Protein AF-A0A2X2C3A6-F1 (afdb_monomer_lite)

Organism: Proteus mirabilis (NCBI:txid584)

pLDDT: mean 85.64, std 14.32, range [45.19, 97.06]

Foldseek 3Di:
DDFLVLVVVVVVVLQPDDFQDWDFDDPPDSPPPDTDIDTRHNWDPDWPQCQAQCGHSDTDTDPDPVVVVVRDDHHSHHPVNVVVVVVCVVPPPPPVVVVVVVVVVVVVVVVVVVVVVPDD

Structure (mmCIF, N/CA/C/O backbone):
data_AF-A0A2X2C3A6-F1
#
_entry.id   AF-A0A2X2C3A6-F1
#
loop_
_atom_site.group_PDB
_atom_site.id
_atom_site.type_symbol
_atom_site.label_atom_id
_atom_site.label_alt_id
_atom_site.label_comp_id
_atom_site.label_asym_id
_atom_site.label_entity_id
_atom_site.label_seq_id
_atom_site.pdbx_PDB_ins_code
_atom_site.Cartn_x
_atom_site.Cartn_y
_atom_site.Cartn_z
_atom_site.occupancy
_atom_site.B_iso_or_equiv
_atom_site.auth_seq_id
_atom_site.auth_comp_id
_atom_site.auth_asym_id
_atom_site.auth_atom_id
_atom_site.pdbx_PDB_model_num
ATOM 1 N N . MET A 1 1 ? 14.852 8.168 -1.821 1.00 58.94 1 MET A N 1
ATOM 2 C CA . MET A 1 1 ? 13.486 8.082 -1.291 1.00 58.94 1 MET A CA 1
ATOM 3 C C . MET A 1 1 ? 12.591 9.040 -2.056 1.00 58.94 1 MET A C 1
ATOM 5 O O . MET A 1 1 ? 13.090 10.082 -2.463 1.00 58.94 1 MET A O 1
ATOM 9 N N . GLY A 1 2 ? 11.334 8.659 -2.282 1.00 82.12 2 GLY A N 1
ATOM 10 C CA . GLY A 1 2 ? 10.254 9.531 -2.767 1.00 82.12 2 GLY A CA 1
ATOM 11 C C . GLY A 1 2 ? 9.119 9.579 -1.739 1.00 82.12 2 GLY A C 1
ATOM 12 O O . GLY A 1 2 ? 9.207 8.899 -0.710 1.00 82.12 2 GLY A O 1
ATOM 13 N N . THR A 1 3 ? 8.079 10.373 -1.987 1.00 92.94 3 THR A N 1
ATOM 14 C CA . THR A 1 3 ? 6.884 10.398 -1.126 1.00 92.94 3 THR A CA 1
ATOM 15 C C . THR A 1 3 ? 6.073 9.106 -1.267 1.00 92.94 3 THR A C 1
ATOM 17 O O . THR A 1 3 ? 6.287 8.313 -2.187 1.00 92.94 3 THR A O 1
ATOM 20 N N . ARG A 1 4 ? 5.123 8.869 -0.352 1.00 93.12 4 ARG A N 1
ATOM 21 C CA . ARG A 1 4 ? 4.227 7.703 -0.436 1.00 93.12 4 ARG A CA 1
ATOM 22 C C . ARG A 1 4 ? 3.437 7.712 -1.744 1.00 93.12 4 ARG A C 1
ATOM 24 O O . ARG A 1 4 ? 3.253 6.662 -2.346 1.00 93.12 4 ARG A O 1
ATOM 31 N N . GLU A 1 5 ? 2.989 8.885 -2.173 1.00 94.25 5 GLU A N 1
ATOM 32 C CA . GLU A 1 5 ? 2.237 9.082 -3.410 1.00 94.25 5 GLU A CA 1
ATOM 33 C C . GLU A 1 5 ? 3.097 8.711 -4.615 1.00 94.25 5 GLU A C 1
ATOM 35 O O . GLU A 1 5 ? 2.665 7.921 -5.443 1.00 94.25 5 GLU A O 1
ATOM 40 N N . GLU A 1 6 ? 4.346 9.182 -4.673 1.00 94.75 6 GLU A N 1
ATOM 41 C CA . GLU A 1 6 ? 5.272 8.820 -5.754 1.00 94.75 6 GLU A CA 1
ATOM 42 C C . GLU A 1 6 ? 5.543 7.309 -5.802 1.00 94.75 6 GLU A C 1
ATOM 44 O O . GLU A 1 6 ? 5.576 6.718 -6.881 1.00 94.75 6 GLU A O 1
ATOM 49 N N . LEU A 1 7 ? 5.709 6.669 -4.639 1.00 94.44 7 LEU A N 1
ATOM 50 C CA . LEU A 1 7 ? 5.888 5.217 -4.545 1.00 94.44 7 LEU A CA 1
ATOM 51 C C . LEU A 1 7 ? 4.640 4.455 -5.003 1.00 94.44 7 LEU A C 1
ATOM 53 O O . LEU A 1 7 ? 4.761 3.438 -5.684 1.00 94.44 7 LEU A O 1
ATOM 57 N N . LEU A 1 8 ? 3.453 4.938 -4.636 1.00 96.25 8 LEU A N 1
ATOM 58 C CA . LEU A 1 8 ? 2.188 4.314 -5.001 1.00 96.25 8 LEU A CA 1
ATOM 59 C C . LEU A 1 8 ? 1.906 4.450 -6.499 1.00 96.25 8 LEU A C 1
ATOM 61 O O . LEU A 1 8 ? 1.522 3.474 -7.137 1.00 96.25 8 LEU A O 1
ATOM 65 N N . GLU A 1 9 ? 2.146 5.627 -7.072 1.00 96.06 9 GLU A N 1
ATOM 66 C CA . GLU A 1 9 ? 2.018 5.858 -8.512 1.00 96.06 9 GLU A CA 1
ATOM 67 C C . GLU A 1 9 ? 2.993 4.987 -9.308 1.00 96.06 9 GLU A C 1
ATOM 69 O O . GLU A 1 9 ? 2.626 4.403 -10.329 1.00 96.06 9 GLU A O 1
ATOM 74 N N . GLU A 1 10 ? 4.227 4.836 -8.825 1.00 95.62 10 GLU A N 1
ATOM 75 C CA . GLU A 1 10 ? 5.197 3.929 -9.433 1.00 95.62 10 GLU A CA 1
ATOM 76 C C . GLU A 1 10 ? 4.755 2.461 -9.331 1.00 95.62 10 GLU A C 1
ATOM 78 O O . GLU A 1 10 ? 4.867 1.711 -10.304 1.00 95.62 10 GLU A O 1
ATOM 83 N N . ALA A 1 11 ? 4.212 2.037 -8.187 1.00 96.31 11 ALA A N 1
ATOM 84 C CA . ALA A 1 11 ? 3.697 0.682 -8.016 1.00 96.31 11 ALA A CA 1
ATOM 85 C C . ALA A 1 11 ? 2.513 0.401 -8.960 1.00 96.31 11 ALA A C 1
ATOM 87 O O . ALA A 1 11 ? 2.525 -0.604 -9.674 1.00 96.31 11 ALA A O 1
ATOM 88 N N . LYS A 1 12 ? 1.544 1.324 -9.048 1.00 96.75 12 LYS A N 1
ATOM 89 C CA . LYS A 1 12 ? 0.394 1.241 -9.968 1.00 96.75 12 LYS A CA 1
ATOM 90 C C . LYS A 1 12 ? 0.834 1.190 -11.426 1.00 96.75 12 LYS A C 1
ATOM 92 O O . LYS A 1 12 ? 0.312 0.397 -12.206 1.00 96.75 12 LYS A O 1
ATOM 97 N N . ARG A 1 13 ? 1.843 1.983 -11.793 1.00 95.56 13 ARG A N 1
ATOM 98 C CA . ARG A 1 13 ? 2.417 1.981 -13.142 1.00 95.56 13 ARG A CA 1
ATOM 99 C C . ARG A 1 13 ? 3.025 0.634 -13.511 1.00 95.56 13 ARG A C 1
ATOM 101 O O . ARG A 1 13 ? 2.856 0.196 -14.644 1.00 95.56 13 ARG A O 1
ATOM 108 N N . ARG A 1 14 ? 3.739 -0.010 -12.586 1.00 95.31 14 ARG A N 1
ATOM 109 C CA . ARG A 1 14 ? 4.307 -1.348 -12.811 1.00 95.31 14 ARG A CA 1
ATOM 110 C C . ARG A 1 14 ? 3.221 -2.406 -12.916 1.00 95.31 14 ARG A C 1
ATOM 112 O O . ARG A 1 14 ? 3.297 -3.241 -13.808 1.00 95.31 14 ARG A O 1
ATOM 119 N N . LEU A 1 15 ? 2.216 -2.336 -12.047 1.00 95.94 15 LEU A N 1
ATOM 120 C CA . LEU A 1 15 ? 1.113 -3.290 -12.026 1.00 95.94 15 LEU A CA 1
ATOM 121 C C . LEU A 1 15 ? 0.268 -3.233 -13.309 1.00 95.94 15 LEU A C 1
ATOM 123 O O . LEU A 1 15 ? -0.154 -4.263 -13.817 1.00 95.94 15 LEU A O 1
ATOM 127 N N . ALA A 1 16 ? 0.083 -2.040 -13.879 1.00 95.69 16 ALA A N 1
ATOM 128 C CA . ALA A 1 16 ? -0.667 -1.844 -15.121 1.00 95.69 16 ALA A CA 1
ATOM 129 C C . ALA A 1 16 ? 0.089 -2.271 -16.396 1.00 95.69 16 ALA A C 1
ATOM 131 O O . ALA A 1 16 ? -0.493 -2.284 -17.483 1.00 95.69 16 ALA A O 1
ATOM 132 N N . LYS A 1 17 ? 1.391 -2.564 -16.304 1.00 95.25 17 LYS A N 1
ATOM 133 C CA . LYS A 1 17 ? 2.205 -2.960 -17.457 1.00 95.25 17 LYS A CA 1
ATOM 134 C C . LYS A 1 17 ? 2.140 -4.459 -17.700 1.00 95.25 17 LYS A C 1
ATOM 136 O O . LYS A 1 17 ? 1.934 -5.258 -16.793 1.00 95.25 17 LYS A O 1
ATOM 141 N N . LYS A 1 18 ? 2.365 -4.850 -18.952 1.00 94.19 18 LYS A N 1
ATOM 142 C CA . LYS A 1 18 ? 2.326 -6.254 -19.344 1.00 94.19 18 LYS A CA 1
ATOM 143 C C . LYS A 1 18 ? 3.578 -6.986 -18.861 1.00 94.19 18 LYS A C 1
ATOM 145 O O . LYS A 1 18 ? 4.703 -6.527 -19.067 1.00 94.19 18 LYS A O 1
ATOM 150 N N . ALA A 1 19 ? 3.376 -8.170 -18.289 1.00 95.88 19 ALA A N 1
ATOM 151 C CA . ALA A 1 19 ? 4.467 -9.068 -17.940 1.00 95.88 19 ALA A CA 1
ATOM 152 C C . ALA A 1 19 ? 5.357 -9.374 -19.162 1.00 95.88 19 ALA A C 1
ATOM 154 O O . ALA A 1 19 ? 4.881 -9.559 -20.286 1.00 95.88 19 ALA A O 1
ATOM 155 N N . GLY A 1 20 ? 6.667 -9.426 -18.933 1.00 95.00 20 GLY A N 1
ATOM 156 C CA . GLY A 1 20 ? 7.693 -9.678 -19.941 1.00 95.00 20 GLY A CA 1
ATOM 157 C C . GLY A 1 20 ? 8.223 -8.437 -20.665 1.00 9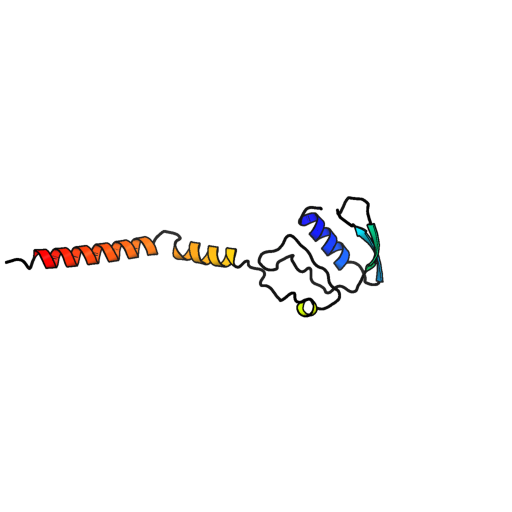5.00 20 GLY A C 1
ATOM 158 O O . GLY A 1 20 ? 9.280 -8.544 -21.290 1.00 95.00 20 GLY A O 1
ATOM 159 N N . GLU A 1 21 ? 7.557 -7.280 -20.566 1.00 95.69 21 GLU A N 1
ATOM 160 C CA . GLU A 1 21 ? 8.084 -6.011 -21.088 1.00 95.69 21 GLU A CA 1
ATOM 161 C C . GLU A 1 21 ? 9.331 -5.575 -20.316 1.00 95.69 21 GLU A C 1
ATOM 163 O O . GLU A 1 21 ? 9.449 -5.826 -19.117 1.00 95.69 21 GLU A O 1
ATOM 168 N N . GLU A 1 22 ? 10.269 -4.913 -20.990 1.00 97.00 22 GLU A N 1
ATOM 169 C CA . GLU A 1 22 ? 11.422 -4.319 -20.318 1.00 97.00 22 GLU A CA 1
ATOM 170 C C . GLU A 1 22 ? 11.033 -3.014 -19.620 1.00 97.00 22 GLU A C 1
ATOM 172 O O . GLU A 1 22 ? 10.309 -2.175 -20.162 1.00 97.00 22 GLU A O 1
ATOM 177 N N . TYR A 1 23 ? 11.532 -2.838 -18.401 1.00 96.38 23 TYR A N 1
ATOM 178 C CA . TYR A 1 23 ? 11.261 -1.672 -17.579 1.00 96.38 23 TYR A CA 1
ATOM 179 C C . TYR A 1 23 ? 12.518 -1.192 -16.862 1.00 96.38 23 TYR A C 1
ATOM 181 O O . TYR A 1 23 ? 13.319 -1.987 -16.367 1.00 96.38 23 TYR A O 1
ATOM 189 N N . HIS A 1 24 ? 12.669 0.129 -16.796 1.00 96.12 24 HIS A N 1
ATOM 190 C CA . HIS A 1 24 ? 13.733 0.796 -16.058 1.00 96.12 24 HIS A CA 1
ATOM 191 C C . HIS A 1 24 ? 13.279 1.028 -14.619 1.00 96.12 24 HIS A C 1
ATOM 193 O O . HIS A 1 24 ? 12.615 2.014 -14.313 1.00 96.12 24 HIS A O 1
ATOM 199 N N . TYR A 1 25 ? 13.638 0.110 -13.728 1.00 94.31 25 TYR A N 1
ATOM 200 C CA . TYR A 1 25 ? 13.289 0.181 -12.317 1.00 94.31 25 TYR A CA 1
ATOM 201 C C . TYR A 1 25 ? 14.125 1.254 -11.615 1.00 94.31 25 TYR A C 1
ATOM 203 O O . TYR A 1 25 ? 15.340 1.062 -11.506 1.00 94.31 25 TYR A O 1
ATOM 211 N N . PRO A 1 26 ? 13.529 2.349 -11.105 1.00 94.50 26 PRO A N 1
ATOM 212 C CA . PRO A 1 26 ? 14.259 3.305 -10.284 1.00 94.50 26 PRO A CA 1
ATOM 213 C C . PRO A 1 26 ? 14.808 2.630 -9.026 1.00 94.50 26 PRO A C 1
ATOM 215 O O . PRO A 1 26 ? 14.104 1.871 -8.349 1.00 94.50 26 PRO A O 1
ATOM 218 N N . ARG A 1 27 ? 16.069 2.921 -8.704 1.00 92.38 27 ARG A N 1
ATOM 219 C CA . ARG A 1 27 ? 16.744 2.482 -7.478 1.00 92.38 27 ARG A CA 1
ATOM 220 C C . ARG A 1 27 ? 16.988 3.676 -6.570 1.00 92.38 27 ARG A C 1
ATOM 222 O O . ARG A 1 27 ? 17.222 4.778 -7.042 1.00 92.38 27 ARG A O 1
ATOM 229 N N . GLN A 1 28 ? 16.984 3.437 -5.257 1.00 90.69 28 GLN A N 1
ATOM 230 C CA . GLN A 1 28 ? 17.206 4.430 -4.191 1.00 90.69 28 GLN A CA 1
ATOM 231 C C . GLN A 1 28 ? 16.147 5.549 -4.114 1.00 90.69 28 GLN A C 1
ATOM 233 O O . GLN A 1 28 ? 15.562 5.787 -3.051 1.00 90.69 28 GLN A O 1
ATOM 238 N N . THR A 1 29 ? 15.895 6.274 -5.204 1.00 90.50 29 THR A N 1
ATOM 239 C CA . THR A 1 29 ? 14.917 7.361 -5.318 1.00 90.50 29 THR A CA 1
ATOM 240 C C . THR A 1 29 ? 14.166 7.255 -6.654 1.00 90.50 29 THR A C 1
ATOM 242 O O . THR A 1 29 ? 14.724 6.794 -7.645 1.00 90.50 29 THR A O 1
ATOM 245 N N . ILE A 1 30 ? 12.894 7.668 -6.689 1.00 90.25 30 ILE A N 1
ATOM 246 C CA . ILE A 1 30 ? 12.061 7.567 -7.903 1.00 90.25 30 ILE A CA 1
ATOM 247 C C . ILE A 1 30 ? 12.596 8.464 -9.028 1.00 90.25 30 ILE A C 1
ATOM 249 O O . ILE A 1 30 ? 12.659 8.047 -10.179 1.00 90.25 30 ILE A O 1
ATOM 253 N N . ASN A 1 31 ? 13.062 9.663 -8.674 1.00 88.38 31 ASN A N 1
ATOM 254 C CA . ASN A 1 31 ? 13.497 10.689 -9.624 1.00 88.38 31 ASN A CA 1
ATOM 255 C C . ASN A 1 31 ? 15.033 10.799 -9.743 1.00 88.38 31 ASN A C 1
ATOM 257 O O . ASN A 1 31 ? 15.545 11.795 -10.244 1.00 88.38 31 ASN A O 1
ATOM 261 N N . GLY A 1 32 ? 15.788 9.813 -9.247 1.00 87.00 32 GLY A N 1
ATOM 262 C CA . GLY A 1 32 ? 17.252 9.886 -9.122 1.00 87.00 32 GLY A CA 1
ATOM 263 C C . GLY A 1 32 ? 18.040 9.550 -10.384 1.00 87.00 32 GLY A C 1
ATOM 264 O O . GLY A 1 32 ? 19.261 9.669 -10.377 1.00 87.00 32 GLY A O 1
ATOM 265 N N . GLY A 1 33 ? 17.375 9.087 -11.446 1.00 89.06 33 GLY A N 1
ATOM 266 C CA . GLY A 1 33 ? 18.009 8.677 -12.705 1.00 89.06 33 GLY A CA 1
ATOM 267 C C . GLY A 1 33 ? 18.754 7.335 -12.651 1.00 89.06 33 GLY A C 1
ATOM 268 O O . GLY A 1 33 ? 18.952 6.719 -13.697 1.00 89.06 33 GLY A O 1
ATOM 269 N N . ASP A 1 34 ? 19.113 6.839 -11.460 1.00 93.88 34 ASP A N 1
ATOM 270 C CA . ASP A 1 34 ? 19.669 5.495 -11.292 1.00 93.88 34 ASP A CA 1
ATOM 271 C C . ASP A 1 34 ? 18.587 4.430 -11.512 1.00 93.88 34 ASP A C 1
ATOM 273 O O . ASP A 1 34 ? 17.635 4.315 -10.734 1.00 93.88 34 ASP A O 1
ATOM 277 N N . THR A 1 35 ? 18.732 3.643 -12.579 1.00 95.38 35 THR A N 1
ATOM 278 C CA . THR A 1 35 ? 17.754 2.618 -12.954 1.00 95.38 35 THR A CA 1
ATOM 279 C C . THR A 1 35 ? 18.396 1.262 -13.209 1.00 95.38 35 THR A C 1
ATOM 281 O O . THR A 1 35 ? 19.576 1.139 -13.546 1.00 95.38 35 THR A O 1
ATOM 284 N N . TYR A 1 36 ? 17.593 0.216 -13.044 1.00 94.88 36 TYR A N 1
ATOM 285 C CA . TYR A 1 36 ? 17.930 -1.152 -13.407 1.00 94.88 36 TYR A CA 1
ATOM 286 C C . TYR A 1 36 ? 16.993 -1.630 -14.513 1.00 94.88 36 TYR A C 1
ATOM 288 O O . TYR A 1 36 ? 15.782 -1.579 -14.335 1.00 94.88 36 TYR A O 1
ATOM 296 N N . LEU A 1 37 ? 17.530 -2.088 -15.644 1.00 96.62 37 LEU A N 1
ATOM 297 C CA . LEU A 1 37 ? 16.717 -2.654 -16.718 1.00 96.62 37 LEU A CA 1
ATOM 298 C C . LEU A 1 37 ? 16.408 -4.121 -16.410 1.00 96.62 37 LEU A C 1
ATOM 300 O O . LEU A 1 37 ? 17.321 -4.937 -16.270 1.00 96.62 37 LEU A O 1
ATOM 304 N N . HIS A 1 38 ? 15.127 -4.458 -16.308 1.00 96.38 38 HIS A N 1
ATOM 305 C CA . HIS A 1 38 ? 14.690 -5.838 -16.125 1.00 96.38 38 HIS A CA 1
ATOM 306 C C . HIS A 1 38 ? 13.309 -6.059 -16.737 1.00 96.38 38 HIS A C 1
ATOM 308 O O . HIS A 1 38 ? 12.582 -5.106 -17.018 1.00 96.38 38 HIS A O 1
ATOM 314 N N . LYS A 1 39 ? 12.929 -7.321 -16.934 1.00 97.00 39 LYS A N 1
ATOM 315 C CA . LYS A 1 39 ? 11.580 -7.650 -17.394 1.00 97.00 39 LYS A CA 1
ATOM 316 C C . LYS A 1 39 ? 10.570 -7.492 -16.267 1.00 97.00 39 LYS A C 1
ATOM 318 O O . LYS A 1 39 ? 10.883 -7.712 -15.098 1.00 97.00 39 LYS A O 1
ATOM 323 N N . ILE A 1 40 ? 9.357 -7.102 -16.620 1.00 96.19 40 ILE A N 1
ATOM 324 C CA . ILE A 1 40 ? 8.237 -7.021 -15.689 1.00 96.19 40 ILE A CA 1
ATOM 325 C C .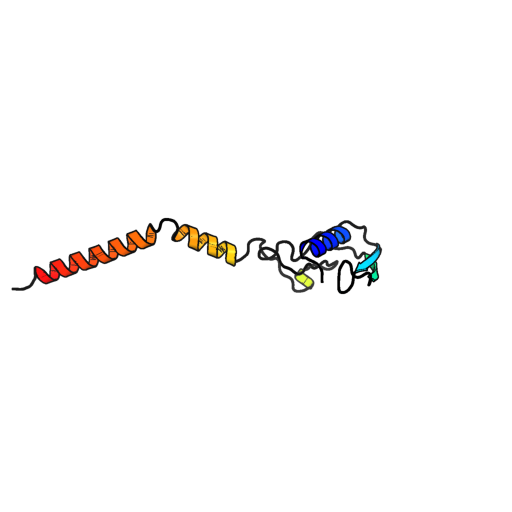 ILE A 1 40 ? 7.781 -8.440 -15.360 1.00 96.19 40 ILE A C 1
ATOM 327 O O . ILE A 1 40 ? 7.457 -9.191 -16.282 1.00 96.19 40 ILE A O 1
ATOM 331 N N . PRO A 1 41 ? 7.799 -8.857 -14.086 1.00 95.69 41 PRO A N 1
ATOM 332 C CA . PRO A 1 41 ? 7.254 -10.147 -13.708 1.00 95.69 41 PRO A CA 1
ATOM 333 C C . PRO A 1 41 ? 5.720 -10.102 -13.771 1.00 95.69 41 PRO A C 1
ATOM 335 O O . PRO A 1 41 ? 5.110 -9.035 -13.802 1.00 95.69 41 PRO A O 1
ATOM 338 N N . GLU A 1 42 ? 5.085 -11.267 -13.775 1.00 96.38 42 GLU A N 1
ATOM 339 C CA . GLU A 1 42 ? 3.630 -11.367 -13.667 1.00 96.38 42 GLU A CA 1
ATOM 340 C C . GLU A 1 42 ? 3.210 -11.099 -12.222 1.00 96.38 42 GLU A C 1
ATOM 342 O O . GLU A 1 42 ? 3.172 -12.001 -11.392 1.00 96.38 42 GLU A O 1
ATOM 347 N N . TYR A 1 43 ? 2.996 -9.827 -11.892 1.00 96.62 43 TYR A N 1
ATOM 348 C CA . TYR A 1 43 ? 2.560 -9.428 -10.561 1.00 96.62 43 TYR A CA 1
ATOM 349 C C . TYR A 1 43 ? 1.160 -9.959 -10.256 1.00 96.62 43 TYR A C 1
ATOM 351 O O . TYR A 1 43 ? 0.291 -10.014 -11.124 1.00 96.62 43 TYR A O 1
ATOM 359 N N . GLN A 1 44 ? 0.925 -10.277 -8.989 1.00 95.38 44 GLN A N 1
ATOM 360 C CA . GLN A 1 44 ? -0.431 -10.379 -8.471 1.00 95.38 44 GLN A CA 1
ATOM 361 C C . GLN A 1 44 ? -1.117 -9.017 -8.554 1.00 95.38 44 GLN A C 1
ATOM 363 O O . GLN A 1 44 ? -0.465 -7.993 -8.344 1.00 95.38 44 GLN A O 1
ATOM 368 N N . ASP A 1 45 ? -2.428 -9.016 -8.796 1.00 95.06 45 ASP A N 1
ATOM 369 C CA . ASP A 1 45 ? -3.266 -7.812 -8.872 1.00 95.06 45 ASP A CA 1
ATOM 370 C C . ASP A 1 45 ? -3.525 -7.195 -7.482 1.00 95.06 45 ASP A C 1
ATOM 372 O O . ASP A 1 45 ? -4.653 -7.089 -7.007 1.00 95.06 45 ASP A O 1
ATOM 376 N N . HIS A 1 46 ? -2.442 -6.878 -6.769 1.00 95.38 46 HIS A N 1
ATOM 377 C CA . HIS A 1 46 ? -2.465 -6.343 -5.418 1.00 95.38 46 HIS A CA 1
ATOM 378 C C . HIS A 1 46 ? -1.167 -5.591 -5.088 1.00 95.38 46 HIS A C 1
ATOM 380 O O . HIS A 1 46 ? -0.059 -6.082 -5.320 1.00 95.38 46 HIS A O 1
ATOM 386 N N . ILE A 1 47 ? -1.317 -4.402 -4.497 1.00 97.06 47 ILE A N 1
ATOM 387 C CA . ILE A 1 47 ? -0.220 -3.601 -3.946 1.00 97.06 47 ILE A CA 1
ATOM 388 C C . ILE A 1 47 ? -0.265 -3.733 -2.428 1.00 97.06 47 ILE A C 1
ATOM 390 O O . ILE A 1 47 ? -1.009 -3.020 -1.754 1.00 97.06 47 ILE A O 1
ATOM 394 N N . TYR A 1 48 ? 0.560 -4.626 -1.886 1.00 96.31 48 TYR A N 1
ATOM 395 C CA . TYR A 1 48 ? 0.604 -4.816 -0.445 1.00 96.31 48 TYR A CA 1
ATOM 396 C C . TYR A 1 48 ? 1.244 -3.598 0.221 1.00 96.31 48 TYR A C 1
ATOM 398 O O . TYR A 1 48 ? 2.325 -3.148 -0.167 1.00 96.31 48 TYR A O 1
ATOM 406 N N . GLY A 1 49 ? 0.578 -3.086 1.247 1.00 95.06 49 GLY A N 1
ATOM 407 C CA . GLY A 1 49 ? 0.914 -1.871 1.966 1.00 95.06 49 GLY A CA 1
ATOM 408 C C . GLY A 1 49 ? 0.071 -0.659 1.561 1.00 95.06 49 GLY A C 1
ATOM 409 O O . GLY A 1 49 ? 0.181 0.368 2.237 1.00 95.06 49 GLY A O 1
ATOM 410 N N . GLU A 1 50 ? -0.769 -0.736 0.518 1.00 95.38 50 GLU A N 1
ATOM 411 C CA . GLU A 1 50 ? -1.653 0.379 0.140 1.00 95.38 50 GLU A CA 1
ATOM 412 C C . GLU A 1 50 ? -2.717 0.611 1.219 1.00 95.38 50 GLU A C 1
ATOM 414 O O . GLU A 1 50 ? -2.923 1.762 1.627 1.00 95.38 50 GLU A O 1
ATOM 419 N N . PHE A 1 51 ? -3.316 -0.471 1.731 1.00 94.19 51 PHE A N 1
ATOM 420 C CA . PHE A 1 51 ? -4.434 -0.426 2.679 1.00 94.19 51 PHE A CA 1
ATOM 421 C C . PHE A 1 51 ? -4.179 -1.189 3.980 1.00 94.19 51 PHE A C 1
ATOM 423 O O . PHE A 1 51 ? -4.810 -0.896 4.994 1.00 94.19 51 PHE A O 1
ATOM 430 N N . GLU A 1 52 ? -3.250 -2.137 3.981 1.00 93.38 52 GLU A N 1
ATOM 431 C CA . GLU A 1 52 ? -2.990 -3.072 5.073 1.00 93.38 52 GLU A CA 1
ATOM 432 C C . GLU A 1 52 ? -2.759 -2.313 6.384 1.00 93.38 52 GLU A C 1
ATOM 434 O O . GLU A 1 52 ? -1.837 -1.505 6.507 1.00 93.38 52 GLU A O 1
ATOM 439 N N . GLY A 1 53 ? -3.636 -2.537 7.367 1.00 89.75 53 GLY A N 1
ATOM 440 C CA . GLY A 1 53 ? -3.530 -1.919 8.687 1.00 89.75 53 GLY A CA 1
ATOM 441 C C . GLY A 1 53 ? -3.756 -0.404 8.707 1.00 89.75 53 GLY A C 1
ATOM 442 O O . GLY A 1 53 ? -3.279 0.252 9.631 1.00 89.75 53 GLY A O 1
ATOM 443 N N . GLY A 1 54 ? -4.489 0.152 7.739 1.00 90.38 54 GLY A N 1
ATOM 444 C CA . GLY A 1 54 ? -4.682 1.599 7.566 1.00 90.38 54 GLY A CA 1
ATOM 445 C C . GLY A 1 54 ? -3.746 2.228 6.535 1.00 90.38 54 GLY A C 1
ATOM 446 O O . GLY A 1 54 ? -3.699 3.452 6.429 1.00 90.38 54 GLY A O 1
ATOM 447 N N . GLY A 1 55 ? -3.020 1.398 5.786 1.00 92.56 55 GLY A N 1
ATOM 448 C CA . GLY A 1 55 ? -2.015 1.812 4.825 1.00 92.56 55 GLY A CA 1
ATOM 449 C C . GLY A 1 55 ? -0.642 1.985 5.465 1.00 92.56 55 GLY A C 1
ATOM 450 O O . GLY A 1 55 ? -0.490 2.324 6.639 1.00 92.56 55 GLY A O 1
ATOM 451 N N . THR A 1 56 ? 0.385 1.756 4.659 1.00 92.38 56 THR A N 1
ATOM 452 C CA . THR A 1 56 ? 1.782 1.806 5.080 1.00 92.38 56 THR A CA 1
ATOM 453 C C . THR A 1 56 ? 2.583 2.758 4.188 1.00 92.38 56 THR A C 1
ATOM 455 O O . THR A 1 56 ? 2.082 3.316 3.206 1.00 92.38 56 THR A O 1
ATOM 458 N N . GLN A 1 57 ? 3.850 2.960 4.549 1.00 93.00 57 GLN A N 1
ATOM 459 C CA . GLN A 1 57 ? 4.805 3.754 3.776 1.00 93.00 57 GLN A CA 1
ATOM 460 C C . GLN A 1 57 ? 5.669 2.891 2.835 1.00 93.00 57 GLN A C 1
ATOM 462 O O . GLN A 1 57 ? 6.484 3.427 2.086 1.00 93.00 57 GLN A O 1
ATOM 467 N N . VAL A 1 58 ? 5.507 1.563 2.879 1.00 93.06 58 VAL A N 1
ATOM 468 C CA . VAL A 1 58 ? 6.286 0.593 2.102 1.00 93.06 58 VAL A CA 1
ATOM 469 C C . VAL A 1 58 ? 5.330 -0.201 1.223 1.00 93.06 58 VAL A C 1
ATOM 471 O O . VAL A 1 58 ? 4.463 -0.900 1.728 1.00 93.06 58 VAL A O 1
ATOM 474 N N . MET A 1 59 ? 5.510 -0.108 -0.092 1.00 94.88 59 MET A N 1
ATOM 475 C CA . MET A 1 59 ? 4.686 -0.828 -1.063 1.00 94.88 59 MET A CA 1
ATOM 476 C C . MET A 1 59 ? 5.449 -2.040 -1.591 1.00 94.88 59 MET A C 1
ATOM 478 O O . MET A 1 59 ? 6.618 -1.916 -1.969 1.00 94.88 59 MET A O 1
ATOM 482 N N . VAL A 1 60 ? 4.793 -3.197 -1.640 1.00 95.81 60 VAL A N 1
ATOM 483 C CA . VAL A 1 60 ? 5.380 -4.449 -2.128 1.00 95.81 60 VAL A CA 1
ATOM 484 C C . VAL A 1 60 ? 4.559 -4.982 -3.297 1.00 95.81 60 VAL A C 1
ATOM 486 O O . VAL A 1 60 ? 3.346 -5.151 -3.202 1.00 95.81 60 VAL A O 1
ATOM 489 N N . LEU A 1 61 ? 5.251 -5.275 -4.397 1.00 96.50 61 LEU A N 1
ATOM 490 C CA . LEU A 1 61 ? 4.715 -5.990 -5.551 1.00 96.50 61 LEU A CA 1
ATOM 491 C C . LEU A 1 61 ? 5.370 -7.366 -5.618 1.00 96.50 61 LEU A C 1
ATOM 493 O O . LEU A 1 61 ? 6.591 -7.473 -5.482 1.00 96.50 61 LEU A O 1
ATOM 497 N N . SER A 1 62 ? 4.580 -8.405 -5.864 1.00 96.25 62 SER A N 1
ATOM 498 C CA . SER A 1 62 ? 5.078 -9.777 -5.932 1.00 96.25 62 SER A CA 1
ATOM 499 C C . SER A 1 62 ? 4.375 -10.576 -7.021 1.00 96.25 62 SER A C 1
ATOM 501 O O . SER A 1 62 ? 3.167 -10.454 -7.196 1.00 96.25 62 SER A O 1
ATOM 503 N N . ALA A 1 63 ? 5.135 -11.423 -7.715 1.00 95.75 63 ALA A N 1
ATOM 504 C CA . ALA A 1 63 ? 4.602 -12.455 -8.607 1.00 95.75 63 ALA A CA 1
ATOM 505 C C . ALA A 1 63 ? 4.270 -13.769 -7.878 1.00 95.75 63 ALA A C 1
ATOM 507 O O . ALA A 1 63 ? 3.633 -14.659 -8.429 1.00 95.75 63 ALA A O 1
ATOM 508 N N . VAL A 1 64 ? 4.722 -13.906 -6.629 1.00 95.50 64 VAL A N 1
ATOM 509 C CA . VAL A 1 64 ? 4.456 -15.057 -5.758 1.00 95.50 64 VAL A CA 1
ATOM 510 C C . VAL A 1 64 ? 3.410 -14.653 -4.717 1.00 95.50 64 VAL A C 1
ATOM 512 O O . VAL A 1 64 ? 3.581 -13.568 -4.152 1.00 95.50 64 VAL A O 1
ATOM 515 N N . PRO A 1 65 ? 2.403 -15.503 -4.416 1.00 94.69 65 PRO A N 1
ATOM 516 C CA . PRO A 1 65 ? 1.412 -15.259 -3.364 1.00 94.69 65 PRO A CA 1
ATOM 517 C C . PRO A 1 65 ? 2.016 -14.663 -2.092 1.00 94.69 65 PRO A C 1
ATOM 519 O O . PRO A 1 65 ? 3.056 -15.131 -1.622 1.00 94.69 65 PRO A O 1
ATOM 522 N N . PHE A 1 66 ? 1.396 -13.607 -1.560 1.00 95.00 66 PHE A N 1
ATOM 523 C CA . PHE A 1 6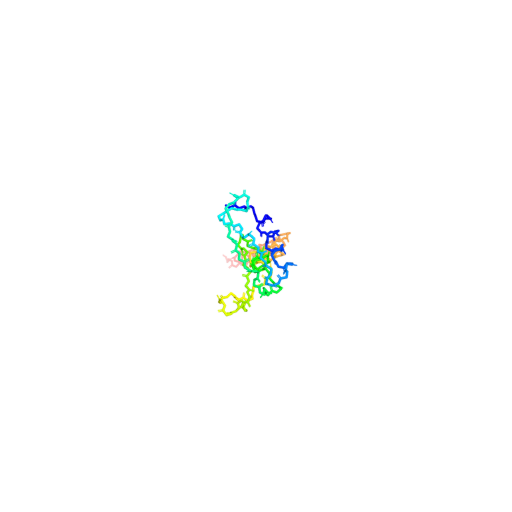6 ? 1.951 -12.835 -0.440 1.00 95.00 66 PHE A CA 1
ATOM 524 C C . PHE A 1 66 ? 2.068 -13.686 0.836 1.00 95.00 66 PHE A C 1
ATOM 526 O O . PHE A 1 66 ? 3.031 -13.555 1.593 1.00 95.00 66 PHE A O 1
ATOM 533 N N . GLU A 1 67 ? 1.182 -14.662 1.006 1.00 92.81 67 GLU A N 1
ATOM 534 C CA . GLU A 1 67 ? 1.190 -15.627 2.104 1.00 92.81 67 GLU A CA 1
ATOM 535 C C . GLU A 1 67 ? 2.461 -16.488 2.089 1.00 92.81 67 GLU A C 1
ATOM 537 O O . GLU A 1 67 ? 3.032 -16.778 3.141 1.00 92.81 67 GLU A O 1
ATOM 542 N N . ASN A 1 68 ? 2.967 -16.830 0.897 1.00 95.31 68 ASN A N 1
ATOM 543 C CA . ASN A 1 68 ? 4.222 -17.574 0.741 1.00 95.31 68 ASN A CA 1
ATOM 544 C C . ASN A 1 68 ? 5.453 -16.718 1.080 1.00 95.31 68 ASN A C 1
ATOM 546 O O . ASN A 1 68 ? 6.531 -17.261 1.318 1.00 95.31 68 ASN A O 1
ATOM 550 N N . LEU A 1 69 ? 5.300 -15.391 1.107 1.00 93.88 69 LEU A N 1
ATOM 551 C CA . LEU A 1 69 ? 6.318 -14.442 1.562 1.00 93.88 69 LEU A CA 1
ATOM 552 C C . LEU A 1 69 ? 6.200 -14.129 3.063 1.00 93.88 69 LEU A C 1
ATOM 554 O O . LEU A 1 69 ? 6.945 -13.295 3.575 1.00 93.88 69 LEU A O 1
ATOM 558 N N . GLY A 1 70 ? 5.272 -14.778 3.775 1.00 93.25 70 GLY A N 1
ATOM 559 C CA . GLY A 1 70 ? 4.995 -14.500 5.184 1.00 93.25 70 GLY A CA 1
ATOM 560 C C . GLY A 1 70 ? 4.257 -13.178 5.410 1.00 93.25 70 GLY A C 1
ATOM 561 O O . GLY A 1 70 ? 4.320 -12.630 6.509 1.00 93.25 70 GLY A O 1
ATOM 562 N N . MET A 1 71 ? 3.582 -12.657 4.383 1.00 93.25 71 MET A N 1
ATOM 563 C CA . MET A 1 71 ? 2.804 -11.421 4.436 1.00 93.25 71 MET A CA 1
ATOM 564 C C . MET A 1 71 ? 1.313 -11.788 4.534 1.00 93.25 71 MET A C 1
ATOM 566 O O . MET A 1 71 ? 0.721 -12.170 3.526 1.00 93.25 71 MET A O 1
ATOM 570 N N . PRO A 1 72 ? 0.719 -11.775 5.742 1.00 89.81 72 PRO A N 1
ATOM 571 C CA . PRO A 1 72 ? -0.654 -12.227 5.946 1.00 89.81 72 PRO A CA 1
ATOM 572 C C . PRO A 1 72 ? -1.665 -11.207 5.421 1.00 89.81 72 PRO A C 1
ATOM 574 O O . PRO A 1 72 ? -1.373 -10.021 5.329 1.00 89.81 72 PRO A O 1
ATOM 577 N N . GLU A 1 73 ? -2.896 -11.640 5.173 1.00 86.81 73 GLU A N 1
ATOM 578 C CA . GLU A 1 73 ? -3.990 -10.714 4.894 1.00 86.81 73 GLU A CA 1
ATOM 579 C C . GLU A 1 73 ? -4.258 -9.822 6.123 1.00 86.81 73 GLU A C 1
ATOM 581 O O . GLU A 1 73 ? -4.493 -10.308 7.235 1.00 86.81 73 GLU A O 1
ATOM 586 N N . VAL A 1 74 ? -4.204 -8.499 5.938 1.00 88.44 74 VAL A N 1
ATOM 587 C CA . VAL A 1 74 ? -4.434 -7.518 7.007 1.00 88.44 74 VAL A CA 1
ATOM 588 C C . VAL A 1 74 ? -5.642 -6.668 6.657 1.00 88.44 74 VAL A C 1
ATOM 590 O O . VAL A 1 74 ? -5.743 -6.114 5.567 1.00 88.44 74 VAL A O 1
ATOM 593 N N . ALA A 1 75 ? -6.553 -6.502 7.617 1.00 83.50 75 ALA A N 1
ATOM 594 C CA . ALA A 1 75 ? -7.721 -5.658 7.415 1.00 83.50 75 ALA A CA 1
ATOM 595 C C . ALA A 1 75 ? -7.318 -4.204 7.071 1.00 83.50 75 ALA A C 1
ATOM 597 O O . ALA A 1 75 ? -6.379 -3.668 7.668 1.00 83.50 75 ALA A O 1
ATOM 598 N N . PRO A 1 76 ? -8.074 -3.519 6.193 1.00 79.56 76 PRO A N 1
ATOM 599 C CA . PRO A 1 76 ? -7.742 -2.162 5.756 1.00 79.56 76 PRO A CA 1
ATOM 600 C C . PRO A 1 76 ? -7.915 -1.106 6.859 1.00 79.56 76 PRO A C 1
ATOM 602 O O . PRO A 1 76 ? -7.350 -0.021 6.801 1.00 79.56 76 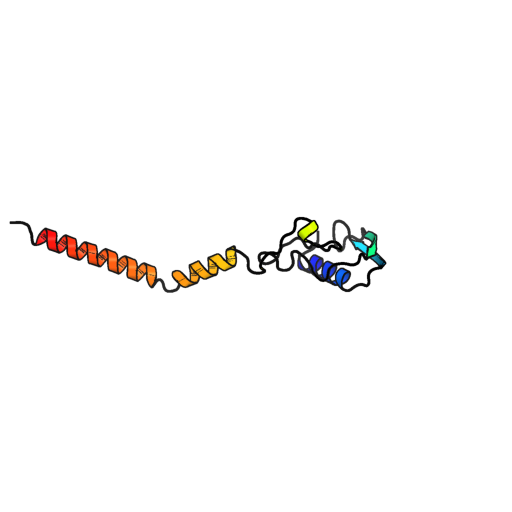PRO A O 1
ATOM 605 N N . LEU A 1 77 ? -8.708 -1.408 7.891 1.00 76.94 77 LEU A N 1
ATOM 606 C CA . LEU A 1 77 ? -8.859 -0.553 9.066 1.00 76.94 77 LEU A CA 1
ATOM 607 C C . LEU A 1 77 ? -7.739 -0.817 10.068 1.00 76.94 77 LEU A C 1
ATOM 609 O O . LEU A 1 77 ? -7.625 -1.932 10.582 1.00 76.94 77 LEU A O 1
ATOM 613 N N . SER A 1 78 ? -7.006 0.235 10.434 1.00 73.56 78 SER A N 1
ATOM 614 C CA . SER A 1 78 ? -6.004 0.156 11.495 1.00 73.56 78 SER A CA 1
ATOM 615 C C . SER A 1 78 ? -6.640 -0.200 12.844 1.00 73.56 78 SER A C 1
ATOM 617 O O . SER A 1 78 ? -7.739 0.246 13.191 1.00 73.56 78 SER A O 1
ATOM 619 N N . THR A 1 79 ? -5.930 -0.985 13.654 1.00 67.38 79 THR A N 1
ATOM 620 C CA . THR A 1 79 ? -6.344 -1.309 15.032 1.00 67.38 79 THR A CA 1
ATOM 621 C C . THR A 1 79 ? -6.492 -0.046 15.893 1.00 67.38 79 THR A C 1
ATOM 623 O O . THR A 1 79 ? -7.350 0.010 16.778 1.00 67.38 79 THR A O 1
ATOM 626 N N . GLY A 1 80 ? -5.705 0.995 15.589 1.00 63.94 80 GLY A N 1
ATOM 627 C CA . GLY A 1 80 ? -5.800 2.321 16.204 1.00 63.94 80 GLY A CA 1
ATOM 628 C C . GLY A 1 80 ? -7.122 3.022 15.889 1.00 63.94 80 GLY A C 1
ATOM 629 O O . GLY A 1 80 ? -7.835 3.387 16.818 1.00 63.94 80 GLY A O 1
ATOM 630 N N . ALA A 1 81 ? -7.512 3.107 14.612 1.00 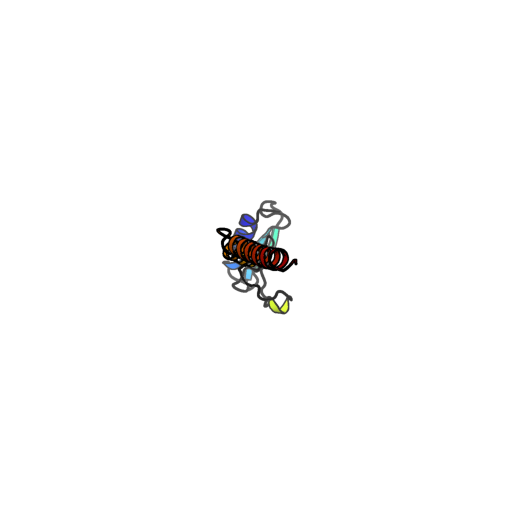60.94 81 ALA A N 1
ATOM 631 C CA . ALA A 1 81 ? -8.791 3.695 14.195 1.00 60.94 81 ALA A CA 1
ATOM 632 C C . ALA A 1 81 ? -9.995 2.917 14.758 1.00 60.94 81 ALA A C 1
ATOM 634 O O . ALA A 1 81 ? -11.005 3.504 15.150 1.00 60.94 81 ALA A O 1
ATOM 635 N N . ARG A 1 82 ? -9.883 1.584 14.869 1.00 60.66 82 ARG A N 1
ATOM 636 C CA . ARG A 1 82 ? -10.898 0.760 15.550 1.00 60.66 82 ARG A CA 1
ATOM 637 C C . ARG A 1 82 ? -11.022 1.114 17.036 1.00 60.66 82 ARG A C 1
ATOM 639 O O . ARG A 1 82 ? -12.137 1.229 17.541 1.00 60.66 82 ARG A O 1
ATOM 646 N N . SER A 1 83 ? -9.901 1.313 17.730 1.00 59.31 83 SER A N 1
ATOM 647 C CA . SER A 1 83 ? -9.885 1.693 19.152 1.00 59.31 83 SER A CA 1
ATOM 648 C C . SER A 1 83 ? -10.405 3.113 19.376 1.00 59.31 83 SER A C 1
ATOM 650 O O . SER A 1 83 ? -11.187 3.339 20.297 1.00 59.31 83 SER A O 1
ATOM 652 N N . GLU A 1 84 ? -10.039 4.046 18.499 1.00 59.25 84 GLU A N 1
ATOM 653 C CA . GLU A 1 84 ? -10.544 5.418 18.476 1.00 59.25 84 GLU A CA 1
ATOM 654 C C . GLU A 1 84 ? -12.076 5.440 18.337 1.00 59.25 84 GLU A C 1
ATOM 656 O O . GLU A 1 84 ? -12.759 6.119 19.103 1.00 59.25 84 GLU A O 1
ATOM 661 N N . HIS A 1 85 ? -12.651 4.618 17.452 1.00 58.53 85 HIS A N 1
ATOM 662 C CA . HIS A 1 85 ? -14.106 4.535 17.292 1.00 58.53 85 HIS A CA 1
ATOM 663 C C . HIS A 1 85 ? -14.823 4.039 18.559 1.00 58.53 85 HIS A C 1
ATOM 665 O O . HIS A 1 85 ? -15.879 4.562 18.928 1.00 58.53 85 HIS A O 1
ATOM 671 N N . ILE A 1 86 ? -14.241 3.060 19.258 1.00 59.22 86 ILE A N 1
ATOM 672 C CA . ILE A 1 86 ? -14.793 2.538 20.516 1.00 59.22 86 ILE A CA 1
ATOM 673 C C . ILE A 1 86 ? -14.680 3.590 21.625 1.00 59.22 86 ILE A C 1
ATOM 675 O O . ILE A 1 86 ? -15.662 3.862 22.317 1.00 59.22 86 ILE A O 1
ATOM 679 N N . GLN A 1 87 ? -13.514 4.224 21.772 1.00 57.41 87 GLN A N 1
ATOM 680 C CA . GLN A 1 87 ? -13.287 5.228 22.811 1.00 57.41 87 GLN A CA 1
ATOM 681 C C . GLN A 1 87 ? -14.131 6.484 22.585 1.00 57.41 87 GLN A C 1
ATOM 683 O O . GLN A 1 87 ? -14.735 6.990 23.530 1.00 57.41 87 GLN A O 1
ATOM 688 N N . HIS A 1 88 ? -14.276 6.952 21.345 1.00 53.38 88 HIS A N 1
ATOM 689 C CA . HIS A 1 88 ? -15.179 8.061 21.078 1.00 53.38 88 HIS A CA 1
ATOM 690 C C . HIS A 1 88 ? -16.629 7.655 21.300 1.00 53.38 88 HIS A C 1
ATOM 692 O O . HIS A 1 88 ? -17.337 8.396 21.952 1.00 53.38 88 HIS A O 1
ATOM 698 N N . THR A 1 89 ? -17.110 6.493 20.873 1.00 59.88 89 THR A N 1
ATOM 699 C CA . THR A 1 89 ? -18.549 6.195 21.021 1.00 59.88 89 THR A CA 1
ATOM 700 C C . THR A 1 89 ? -18.970 6.001 22.484 1.00 59.88 89 THR A C 1
ATOM 702 O O . THR A 1 89 ? -20.038 6.466 22.877 1.00 59.88 89 THR A O 1
ATOM 705 N N . LEU A 1 90 ? -18.120 5.387 23.315 1.00 59.25 90 LEU A N 1
ATOM 706 C CA . LEU A 1 90 ? -18.432 5.130 24.726 1.00 59.25 90 LEU A CA 1
ATOM 707 C C . LEU A 1 90 ? -18.321 6.384 25.619 1.00 59.25 90 LEU A C 1
ATOM 709 O O . LEU A 1 90 ? -19.049 6.498 26.606 1.00 59.25 90 LEU A O 1
ATOM 713 N N . TYR A 1 91 ? -17.426 7.324 25.283 1.00 53.16 91 TYR A N 1
ATOM 714 C CA . TYR A 1 91 ? -17.183 8.548 26.066 1.00 53.16 91 TYR A CA 1
ATOM 715 C C . TYR A 1 91 ? -17.754 9.834 25.444 1.00 53.16 91 TYR A C 1
ATOM 717 O O . TYR A 1 91 ? -17.801 10.872 26.114 1.00 53.16 91 TYR A O 1
ATOM 725 N N . LYS A 1 92 ? -18.212 9.812 24.187 1.00 53.41 92 LYS A N 1
ATOM 726 C CA . LYS A 1 92 ? -18.770 10.995 23.513 1.00 53.41 92 LYS A CA 1
ATOM 727 C C . LYS A 1 92 ? -20.069 11.418 24.190 1.00 53.41 92 LYS A C 1
ATOM 729 O O . LYS A 1 92 ? -20.998 10.639 24.368 1.00 53.41 92 LYS A O 1
ATOM 734 N N . GLY A 1 93 ? -20.090 12.682 24.608 1.00 66.38 93 GLY A N 1
ATOM 735 C CA . GLY A 1 93 ? -21.178 13.284 25.380 1.00 66.38 93 GLY A CA 1
ATOM 736 C C . GLY A 1 93 ? -21.097 13.067 26.896 1.00 66.38 93 GLY A C 1
ATOM 737 O O . GLY A 1 93 ? -21.992 13.521 27.597 1.00 66.38 93 GLY A O 1
ATOM 738 N N . MET A 1 94 ? -20.061 12.390 27.415 1.00 78.62 94 MET A N 1
ATOM 739 C CA . MET A 1 94 ? -19.846 12.118 28.850 1.00 78.62 94 MET A CA 1
ATOM 740 C C . MET A 1 94 ? -21.017 11.444 29.589 1.00 78.62 94 MET A C 1
ATOM 742 O O . MET A 1 94 ? -20.996 11.366 30.815 1.00 78.62 94 MET A O 1
ATOM 746 N N . VAL A 1 95 ? -22.007 10.897 28.878 1.00 81.44 95 VAL A N 1
ATOM 747 C CA . VAL A 1 95 ? -23.219 10.315 29.479 1.00 81.44 95 VAL A CA 1
ATOM 748 C C . VAL A 1 95 ? -22.870 9.185 30.444 1.00 81.44 95 VAL A C 1
ATOM 750 O O . VAL A 1 95 ? -23.327 9.191 31.584 1.00 81.44 95 VAL A O 1
ATOM 753 N N . LEU A 1 96 ? -22.018 8.246 30.019 1.00 83.12 96 LEU A N 1
ATOM 754 C CA . LEU A 1 96 ? -21.614 7.108 30.843 1.00 83.12 96 LEU A CA 1
ATOM 755 C C . LEU A 1 96 ? -20.781 7.543 32.073 1.00 83.12 96 LEU A C 1
ATOM 757 O O . LEU A 1 96 ? -21.168 7.175 33.185 1.00 83.12 96 LEU A O 1
ATOM 761 N N . PRO A 1 97 ? -19.712 8.363 31.944 1.00 84.44 97 PRO A N 1
ATOM 762 C CA . PRO A 1 97 ? -19.015 8.930 33.102 1.00 84.44 97 PRO A CA 1
ATOM 763 C C . PRO A 1 97 ? -19.922 9.697 34.076 1.00 84.44 97 PRO A C 1
ATOM 765 O O . PRO A 1 97 ? -19.807 9.513 35.287 1.00 84.44 97 PRO A O 1
ATOM 768 N N . ILE A 1 98 ? -20.838 10.531 33.569 1.00 89.00 98 ILE A N 1
ATOM 769 C CA . ILE A 1 98 ? -21.757 11.328 34.396 1.00 89.00 98 ILE A CA 1
ATOM 770 C C . ILE A 1 98 ? -22.740 10.419 35.134 1.00 89.00 98 ILE A C 1
ATOM 772 O O . ILE A 1 98 ? -22.942 10.588 36.336 1.00 89.00 98 ILE A O 1
ATOM 776 N N . ALA A 1 99 ? -23.325 9.433 34.451 1.00 91.19 99 ALA A N 1
ATOM 777 C CA . ALA A 1 99 ? -24.246 8.479 35.060 1.00 91.19 99 ALA A CA 1
ATOM 778 C C . ALA A 1 99 ? -23.559 7.640 36.148 1.00 91.19 99 ALA A C 1
ATOM 780 O O . ALA A 1 99 ? -24.117 7.461 37.232 1.00 91.19 99 ALA A O 1
ATOM 781 N N . ALA A 1 100 ? -22.332 7.175 35.892 1.00 91.69 100 ALA A N 1
ATOM 782 C CA . ALA A 1 100 ? -21.542 6.437 36.872 1.00 91.69 100 AL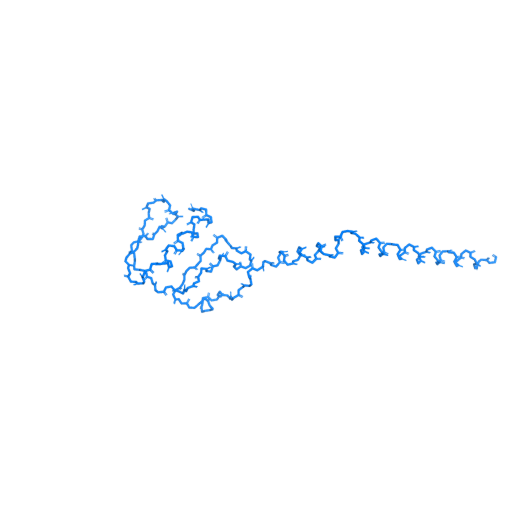A A CA 1
ATOM 783 C C . ALA A 1 100 ? -21.237 7.294 38.110 1.00 91.69 100 ALA A C 1
ATOM 785 O O . ALA A 1 100 ? -21.486 6.858 39.235 1.00 91.69 100 ALA A O 1
ATOM 786 N N . LEU A 1 101 ? -20.768 8.532 37.913 1.00 92.75 101 LEU A N 1
ATOM 787 C CA . LEU A 1 101 ? -20.498 9.463 39.009 1.00 92.75 101 LEU A CA 1
ATOM 788 C C . LEU A 1 101 ? -21.767 9.743 39.825 1.00 92.75 101 LEU A C 1
ATOM 790 O O . LEU A 1 101 ? -21.750 9.605 41.046 1.00 92.75 101 LEU A O 1
ATOM 794 N N . ALA A 1 102 ? -22.880 10.057 39.159 1.00 94.38 102 ALA A N 1
ATOM 795 C CA . ALA A 1 102 ? -24.162 10.312 39.810 1.00 94.38 102 ALA A CA 1
ATOM 796 C C . ALA A 1 102 ? -24.645 9.101 40.629 1.00 94.38 102 ALA A C 1
ATOM 798 O O . ALA A 1 102 ? -25.087 9.261 41.771 1.00 94.38 102 ALA A O 1
ATOM 799 N N . GLY A 1 103 ? -24.510 7.888 40.084 1.00 95.50 103 GLY A N 1
ATOM 800 C CA . GLY A 1 103 ? -24.842 6.644 40.778 1.00 95.50 103 GLY A CA 1
ATOM 801 C C . GLY A 1 103 ? -23.998 6.427 42.037 1.00 95.50 103 GLY A C 1
ATOM 802 O O . GLY A 1 103 ? -24.546 6.147 43.107 1.00 95.50 103 GLY A O 1
ATOM 803 N N . ILE A 1 104 ? -22.678 6.622 41.942 1.00 95.62 104 ILE A N 1
ATOM 804 C CA . ILE A 1 104 ? -21.759 6.501 43.085 1.00 95.62 104 ILE A CA 1
ATOM 805 C C . ILE A 1 104 ? -22.093 7.552 44.154 1.00 95.62 104 ILE A C 1
ATOM 807 O O . ILE A 1 104 ? -22.252 7.206 45.326 1.00 95.62 104 ILE A O 1
ATOM 811 N N . THR A 1 105 ? -22.281 8.820 43.770 1.00 93.19 105 THR A N 1
ATOM 812 C CA . THR A 1 105 ? -22.641 9.906 44.697 1.00 93.19 105 THR A CA 1
ATOM 813 C C . THR A 1 105 ? -23.963 9.632 45.419 1.00 93.19 105 THR A C 1
ATOM 815 O O . THR A 1 105 ? -24.070 9.861 46.628 1.00 93.19 105 THR A O 1
ATOM 818 N N . TYR A 1 106 ? -24.970 9.104 44.718 1.00 94.06 106 TYR A N 1
ATOM 819 C CA . TYR A 1 106 ? -26.248 8.731 45.325 1.00 94.06 106 TYR A CA 1
ATOM 820 C C . TYR A 1 106 ? -26.092 7.615 46.368 1.00 94.06 106 TYR A C 1
ATOM 822 O O . TYR A 1 106 ? -26.613 7.731 47.483 1.00 94.06 106 TYR A O 1
ATOM 830 N N . LEU A 1 107 ? -25.348 6.553 46.040 1.00 93.88 107 LEU A N 1
ATOM 831 C CA . LEU A 1 107 ? -25.104 5.434 46.955 1.00 93.88 107 LEU A CA 1
ATOM 832 C C . LEU A 1 107 ? -24.354 5.875 48.217 1.00 93.88 107 LEU A C 1
ATOM 834 O O . LEU A 1 107 ? -24.748 5.491 49.320 1.00 93.88 107 LEU A O 1
ATOM 838 N N . VAL A 1 108 ? -23.331 6.724 48.078 1.00 91.69 108 VAL A N 1
ATOM 839 C CA . VAL A 1 108 ? -22.599 7.294 49.220 1.00 91.69 108 VAL A CA 1
ATOM 840 C C . VAL A 1 108 ? -23.547 8.099 50.110 1.00 91.69 108 VAL A C 1
ATOM 842 O O . VAL A 1 108 ? -23.639 7.835 51.308 1.00 91.69 108 VAL A O 1
ATOM 845 N N . ASN A 1 109 ? -24.344 9.001 49.529 1.00 88.00 109 ASN A N 1
ATOM 846 C CA . ASN A 1 109 ? -25.288 9.824 50.287 1.00 88.00 109 ASN A CA 1
ATOM 847 C C . ASN A 1 109 ? -26.355 9.000 51.023 1.00 88.00 109 ASN A C 1
ATOM 849 O O . ASN A 1 109 ? -26.706 9.331 52.159 1.00 88.00 109 ASN A O 1
ATOM 853 N N . ARG A 1 110 ? -26.874 7.922 50.419 1.00 88.38 110 ARG A N 1
ATOM 854 C CA . ARG A 1 110 ? -27.856 7.051 51.088 1.00 88.38 110 ARG A CA 1
ATOM 855 C C . ARG A 1 110 ? -27.236 6.336 52.290 1.00 88.38 110 ARG A C 1
ATOM 857 O O . ARG A 1 110 ? -27.883 6.224 53.331 1.00 88.38 110 ARG A O 1
ATOM 864 N N . ASN A 1 111 ? -25.997 5.861 52.150 1.00 82.81 111 ASN A N 1
ATOM 865 C CA . ASN A 1 111 ? -25.308 5.146 53.217 1.00 82.81 111 ASN A CA 1
ATOM 866 C C . ASN A 1 111 ? -24.945 6.104 54.354 1.00 82.81 111 ASN A C 1
ATOM 868 O O . ASN A 1 111 ? -25.251 5.803 55.502 1.00 82.81 111 ASN A O 1
ATOM 872 N N . SER A 1 112 ? -24.425 7.296 54.050 1.00 77.25 112 SER A N 1
ATOM 873 C CA . SER A 1 112 ? -24.114 8.307 55.068 1.00 77.25 112 SER A CA 1
ATOM 874 C C . SER A 1 112 ? -25.352 8.790 55.836 1.00 77.25 112 SER A C 1
ATOM 876 O O . SER A 1 112 ? -25.265 9.049 57.036 1.00 77.25 112 SER A O 1
ATOM 878 N N . LYS A 1 113 ? -26.521 8.886 55.183 1.00 70.88 113 LYS A N 1
ATOM 879 C CA . LYS A 1 113 ? -27.792 9.209 55.858 1.00 70.88 113 LYS A CA 1
ATOM 880 C C . LYS A 1 113 ? -28.282 8.072 56.758 1.00 70.88 113 LYS A C 1
ATOM 882 O O . LYS A 1 113 ? -28.730 8.350 57.864 1.00 70.88 113 LYS A O 1
ATOM 887 N N . LYS A 1 114 ? -28.152 6.808 56.332 1.00 63.53 114 LYS A N 1
ATOM 888 C CA . LYS A 1 114 ? -28.464 5.641 57.179 1.00 63.53 114 LYS A CA 1
ATOM 889 C C . LYS A 1 114 ? -27.571 5.565 58.418 1.00 63.53 114 LYS A C 1
ATOM 891 O O . LYS A 1 114 ? -28.079 5.282 59.493 1.00 63.53 114 LYS A O 1
ATOM 896 N N . THR A 1 115 ? -26.279 5.867 58.290 1.00 60.41 115 THR A N 1
ATOM 897 C CA . THR A 1 115 ? -25.350 5.891 59.431 1.00 60.41 115 THR A CA 1
ATOM 898 C C . THR A 1 115 ? -25.673 7.018 60.416 1.00 60.41 115 THR A C 1
ATOM 900 O O . THR A 1 115 ? -25.582 6.806 61.616 1.00 60.41 115 THR A O 1
ATOM 903 N N . ARG A 1 116 ? -26.112 8.194 59.940 1.00 59.06 116 ARG A N 1
ATOM 904 C CA . ARG A 1 116 ? -26.539 9.307 60.814 1.00 59.06 116 ARG A CA 1
ATOM 905 C C . ARG A 1 116 ? -27.901 9.101 61.482 1.00 59.06 116 ARG A C 1
ATOM 907 O O . ARG A 1 116 ? -28.135 9.679 62.533 1.00 59.06 116 ARG A O 1
ATOM 914 N N . ALA A 1 117 ? -28.789 8.308 60.885 1.00 58.50 117 ALA A N 1
ATOM 915 C CA . ALA A 1 117 ? -30.097 7.974 61.457 1.00 58.50 117 ALA A CA 1
ATOM 916 C C . ALA A 1 117 ? -30.055 6.777 62.432 1.00 58.50 117 ALA A C 1
ATOM 918 O O . ALA A 1 117 ? -31.088 6.413 62.983 1.00 58.50 117 ALA A O 1
ATOM 919 N N . GLY A 1 118 ? -28.887 6.148 62.612 1.00 53.88 118 GLY A N 1
ATOM 920 C CA . GLY A 1 118 ? -28.688 4.963 63.451 1.00 53.88 118 GLY A CA 1
ATOM 921 C C . GLY A 1 118 ? -27.854 5.197 64.712 1.00 53.88 118 GLY A C 1
ATOM 922 O O . GLY A 1 118 ? -27.405 4.220 65.305 1.00 53.88 118 GLY A O 1
ATOM 923 N N . THR A 1 119 ? -27.618 6.446 65.114 1.00 45.19 119 THR A N 1
ATOM 924 C CA . THR A 1 119 ? -26.930 6.753 66.377 1.00 45.19 119 THR A CA 1
ATOM 925 C C . THR A 1 119 ? -27.977 6.980 67.476 1.00 45.19 119 THR A C 1
ATOM 927 O O . THR A 1 119 ? -28.791 7.890 67.298 1.00 45.19 119 THR A O 1
ATOM 930 N N . PRO A 1 120 ? -28.016 6.175 68.559 1.00 51.22 120 PRO A N 1
ATOM 931 C CA . PRO A 1 120 ? -28.702 6.571 69.789 1.00 51.22 120 PRO A CA 1
ATOM 932 C C . PRO A 1 120 ? -28.034 7.786 70.444 1.00 51.22 120 PRO A C 1
ATOM 934 O O . PRO A 1 120 ? -26.809 7.972 70.249 1.00 51.22 120 PRO A O 1
#

Secondary structure (DSSP, 8-state):
---HHHHHHHHHHHHTSPTT-EEEEE-SSTTSS-EEEEEPP---S--BTSSGGG--S--B--SS-GGGGT-----SS-HHHHHHHHHHHHHTTSHHHHHHHHHHHHHHHHHHHHHHTT--

Radius of gyration: 28.57 Å; chains: 1; bounding box: 50×31×91 Å

Sequence (120 aa):
MGTREELLEEAKRRLAKKAGEEYHYPRQTINGGDTYLHKIPEYQDHIYGEFEGGGTQVMVLSAVPFENLGMPEVAPLSTGARSEHIQHTLYKGMVLPIAALAGITYLVNRNSKKTRAGTP